Protein AF-A0A818JSC4-F1 (afdb_monomer_lite)

Radius of gyration: 20.46 Å; chains: 1; bounding box: 53×30×54 Å

pLDDT: mean 78.54, std 17.34, range [33.72, 96.81]

Sequence (116 aa):
MKTEHAPQHSFNKGNYSVDESMLIHYITTCNGCKAEKFKGIRYHCDECREGYDLCESCYQNASQLHPNHAFKIAPAPLLKFKNYILLAKRAIEVCKRFPDLQYDPLTGYSLKDAEQ

Structure (mmCIF, N/CA/C/O backbone):
data_AF-A0A818JSC4-F1
#
_entry.id   AF-A0A818JSC4-F1
#
loop_
_atom_site.group_PDB
_atom_site.id
_atom_site.type_symbol
_atom_site.label_atom_id
_atom_site.label_alt_id
_atom_site.label_comp_id
_atom_site.label_asym_id
_atom_site.label_entity_id
_atom_site.label_seq_id
_atom_site.pdbx_PDB_ins_code
_atom_site.Cartn_x
_atom_site.Cartn_y
_atom_site.Cartn_z
_atom_site.occupancy
_atom_site.B_iso_or_equiv
_atom_site.auth_seq_id
_atom_site.auth_comp_id
_atom_site.auth_asym_id
_atom_site.auth_atom_id
_atom_site.pdbx_PDB_model_num
ATOM 1 N N . MET A 1 1 ? 31.705 -5.773 -37.848 1.00 37.56 1 MET A N 1
ATOM 2 C CA . MET A 1 1 ? 32.731 -5.998 -36.809 1.00 37.56 1 MET A CA 1
ATOM 3 C C . MET A 1 1 ? 32.008 -6.194 -35.492 1.00 37.56 1 MET A C 1
ATOM 5 O O . MET A 1 1 ? 31.353 -5.264 -35.046 1.00 37.56 1 MET A O 1
ATOM 9 N N . LYS A 1 2 ? 32.012 -7.413 -34.944 1.00 33.72 2 LYS A N 1
ATOM 10 C CA . LYS A 1 2 ? 31.397 -7.710 -33.647 1.00 33.72 2 LYS A CA 1
ATOM 11 C C . LYS A 1 2 ? 32.490 -7.561 -32.596 1.00 33.72 2 LYS A C 1
ATOM 13 O O . LYS A 1 2 ? 33.450 -8.322 -32.617 1.00 33.72 2 LYS A O 1
ATOM 18 N N . THR A 1 3 ? 32.397 -6.550 -31.746 1.00 42.28 3 THR A N 1
ATOM 19 C CA . THR A 1 3 ? 33.245 -6.460 -30.557 1.00 42.28 3 THR A CA 1
ATOM 20 C C . THR A 1 3 ? 32.655 -7.382 -29.503 1.00 42.28 3 THR A C 1
ATOM 22 O O . THR A 1 3 ? 31.718 -7.015 -28.799 1.00 42.28 3 THR A O 1
ATOM 25 N N . GLU A 1 4 ? 33.170 -8.603 -29.443 1.00 43.94 4 GLU A N 1
ATOM 26 C CA . GLU A 1 4 ? 32.973 -9.491 -28.303 1.00 43.94 4 GLU A CA 1
ATOM 27 C C . GLU A 1 4 ? 33.780 -8.920 -27.131 1.00 43.94 4 GLU A C 1
ATOM 29 O O . GLU A 1 4 ? 35.007 -8.974 -27.122 1.00 43.94 4 GLU A O 1
ATOM 34 N N . HIS A 1 5 ? 33.098 -8.304 -26.164 1.00 45.53 5 HIS A N 1
ATOM 35 C CA . HIS A 1 5 ? 33.700 -7.961 -24.878 1.00 45.53 5 HIS A CA 1
ATOM 36 C C . HIS A 1 5 ? 33.333 -9.034 -23.850 1.00 45.53 5 HIS A C 1
ATOM 38 O O . HIS A 1 5 ? 32.190 -9.489 -23.803 1.00 45.53 5 HIS A O 1
ATOM 44 N N . ALA A 1 6 ? 34.307 -9.428 -23.026 1.00 48.16 6 ALA A N 1
ATOM 45 C CA . ALA A 1 6 ? 34.122 -10.394 -21.946 1.00 48.16 6 ALA A CA 1
ATOM 46 C C . ALA A 1 6 ? 32.967 -9.982 -21.005 1.00 48.16 6 ALA A C 1
ATOM 48 O O . ALA A 1 6 ? 32.766 -8.780 -20.789 1.00 48.16 6 ALA A O 1
ATOM 49 N N . PRO A 1 7 ? 32.227 -10.943 -20.413 1.00 51.94 7 PRO A N 1
ATOM 50 C CA . PRO A 1 7 ? 31.118 -10.671 -19.506 1.00 51.94 7 PRO A CA 1
ATOM 51 C C . PRO A 1 7 ? 31.684 -10.192 -18.169 1.00 51.94 7 PRO A C 1
ATOM 53 O O . PRO A 1 7 ? 31.790 -10.934 -17.200 1.00 51.94 7 PRO A O 1
ATOM 56 N N . GLN A 1 8 ? 32.091 -8.931 -18.123 1.00 52.75 8 GLN A N 1
ATOM 57 C CA . GLN A 1 8 ? 32.673 -8.315 -16.934 1.00 52.75 8 GLN A CA 1
ATOM 58 C C . GLN A 1 8 ? 31.649 -8.068 -15.818 1.00 52.75 8 GLN A C 1
ATOM 60 O O . GLN A 1 8 ? 32.024 -7.681 -14.716 1.00 52.75 8 GLN A O 1
ATOM 65 N N . HIS A 1 9 ? 30.375 -8.400 -16.052 1.00 45.62 9 HIS A N 1
ATOM 66 C CA . HIS A 1 9 ? 29.342 -8.418 -15.025 1.00 45.62 9 HIS A CA 1
ATOM 67 C C . HIS A 1 9 ? 28.408 -9.616 -15.233 1.00 45.62 9 HIS A C 1
ATOM 69 O O . HIS A 1 9 ? 27.829 -9.793 -16.303 1.00 45.62 9 HIS A O 1
ATOM 75 N N . SER A 1 10 ? 28.258 -10.438 -14.194 1.00 48.00 10 SER A N 1
ATOM 76 C CA . SER A 1 10 ? 27.193 -11.436 -14.103 1.00 48.00 10 SER A CA 1
ATOM 77 C C . SER A 1 10 ? 26.022 -10.809 -13.358 1.00 48.00 10 SER A C 1
ATOM 79 O O . SER A 1 10 ? 26.143 -10.492 -12.175 1.00 48.00 10 SER A O 1
ATOM 81 N N . PHE A 1 11 ? 24.888 -10.620 -14.035 1.00 46.69 11 PHE A N 1
ATOM 82 C CA . PHE A 1 11 ? 23.646 -10.255 -13.360 1.00 46.69 11 PHE A CA 1
ATOM 83 C C . PHE A 1 11 ? 23.123 -11.487 -12.634 1.00 46.69 11 PHE A C 1
ATOM 85 O O . PHE A 1 11 ? 22.489 -12.362 -13.222 1.00 46.69 11 PHE A O 1
ATOM 92 N N . ASN A 1 12 ? 23.419 -11.564 -11.340 1.00 50.44 12 ASN A N 1
ATOM 93 C CA . ASN A 1 12 ? 22.745 -12.505 -10.470 1.00 50.44 12 ASN A CA 1
ATOM 94 C C . ASN A 1 12 ? 21.278 -12.071 -10.426 1.00 50.44 12 ASN A C 1
ATOM 96 O O . ASN A 1 12 ? 20.968 -11.003 -9.893 1.00 50.44 12 ASN A O 1
ATOM 100 N N . LYS A 1 13 ? 20.375 -12.885 -10.987 1.00 49.91 13 LYS A N 1
ATOM 101 C CA . LYS A 1 13 ? 18.950 -12.836 -10.641 1.00 49.91 13 LYS A CA 1
ATOM 102 C C . LYS A 1 13 ? 18.857 -13.239 -9.173 1.00 49.91 13 LYS 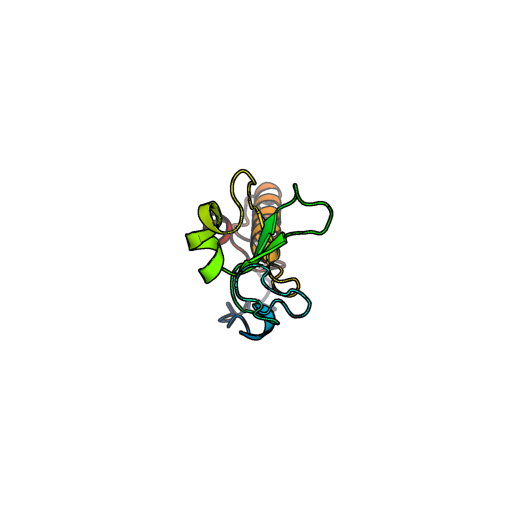A C 1
ATOM 104 O O . LYS A 1 13 ? 18.600 -14.394 -8.852 1.00 49.91 13 LYS A O 1
ATOM 109 N N . GLY A 1 14 ? 19.216 -12.318 -8.283 1.00 43.16 14 GLY A N 1
ATOM 110 C CA . GLY A 1 14 ? 19.134 -12.537 -6.856 1.00 43.16 14 GLY A CA 1
ATOM 111 C C . GLY A 1 14 ? 17.694 -12.900 -6.542 1.00 43.16 14 GLY A C 1
ATOM 112 O O . GLY A 1 14 ? 16.778 -12.191 -6.956 1.00 43.16 14 GLY A O 1
ATOM 113 N N . ASN A 1 15 ? 17.494 -14.007 -5.832 1.00 48.97 15 ASN A N 1
ATOM 114 C CA . ASN A 1 15 ? 16.250 -14.243 -5.119 1.00 48.97 15 ASN A CA 1
ATOM 115 C C . ASN A 1 15 ? 16.118 -13.099 -4.109 1.00 48.97 15 ASN A C 1
ATOM 117 O O . ASN A 1 15 ? 16.651 -13.184 -3.004 1.00 48.97 15 ASN A O 1
ATOM 121 N N . TYR A 1 16 ? 15.498 -11.991 -4.519 1.00 50.94 16 TYR A N 1
ATOM 122 C CA . TYR A 1 16 ? 15.192 -10.877 -3.637 1.00 50.94 16 TYR A CA 1
ATOM 123 C C . TYR A 1 16 ? 14.134 -11.372 -2.653 1.00 50.94 16 TYR A C 1
ATOM 125 O O . TYR A 1 16 ? 12.935 -11.271 -2.898 1.00 50.94 16 TYR A O 1
ATOM 133 N N . SER A 1 17 ? 14.583 -11.956 -1.543 1.00 55.12 17 SER A N 1
ATOM 134 C CA . SER A 1 17 ? 13.746 -12.149 -0.371 1.00 55.12 17 SER A CA 1
ATOM 135 C C . SER A 1 17 ? 13.343 -10.758 0.097 1.00 55.12 17 SER A C 1
ATOM 137 O O . SER A 1 17 ? 14.195 -9.993 0.558 1.00 55.12 17 SER A O 1
ATOM 139 N N . VAL A 1 18 ? 12.071 -10.402 -0.089 1.00 54.81 18 VAL A N 1
ATOM 140 C CA . VAL A 1 18 ? 11.512 -9.196 0.520 1.00 54.81 18 VAL A CA 1
ATOM 141 C C . VAL A 1 18 ? 11.708 -9.367 2.018 1.00 54.81 18 VAL A C 1
ATOM 143 O O . VAL A 1 18 ? 11.138 -10.275 2.618 1.00 54.81 18 VAL A O 1
ATOM 146 N N . ASP A 1 19 ? 12.583 -8.554 2.602 1.00 63.81 19 ASP A N 1
ATOM 147 C CA . ASP A 1 19 ? 12.754 -8.554 4.044 1.00 63.81 19 ASP A CA 1
ATOM 148 C C . ASP A 1 19 ? 11.421 -8.132 4.670 1.00 63.81 19 ASP A C 1
ATOM 150 O O . ASP A 1 19 ? 10.894 -7.059 4.372 1.00 63.81 19 ASP A O 1
ATOM 154 N N . GLU A 1 20 ? 10.858 -8.996 5.513 1.00 65.62 20 GLU A N 1
ATOM 155 C CA . GLU A 1 20 ? 9.553 -8.817 6.164 1.00 65.62 20 GLU A CA 1
ATOM 156 C C . GLU A 1 20 ? 9.455 -7.482 6.916 1.00 65.62 20 GLU A C 1
ATOM 158 O O . GLU A 1 20 ? 8.365 -6.931 7.073 1.00 65.62 20 GLU A O 1
ATOM 163 N N . SER A 1 21 ? 10.593 -6.930 7.353 1.00 71.19 21 SER A N 1
ATOM 164 C CA . SER A 1 21 ? 10.649 -5.616 7.995 1.00 71.19 21 SER A CA 1
ATOM 165 C C . SER A 1 21 ? 10.256 -4.467 7.053 1.00 71.19 21 SER A C 1
ATOM 167 O O . SER A 1 21 ? 9.688 -3.467 7.494 1.00 71.19 21 SER A O 1
ATOM 169 N N . MET A 1 22 ? 10.468 -4.621 5.740 1.00 69.69 22 MET A N 1
ATOM 170 C CA . MET A 1 22 ? 10.116 -3.613 4.735 1.00 69.69 22 MET A CA 1
ATOM 171 C C . MET A 1 22 ? 8.606 -3.498 4.508 1.00 69.69 22 MET A C 1
ATOM 173 O O . MET A 1 22 ? 8.148 -2.478 3.994 1.00 69.69 22 MET A O 1
ATOM 177 N N . LEU A 1 23 ? 7.832 -4.511 4.911 1.00 76.25 23 LEU A N 1
ATOM 178 C CA . LEU A 1 23 ? 6.369 -4.541 4.818 1.00 76.25 23 LEU A CA 1
ATOM 179 C C . LEU A 1 23 ? 5.674 -3.874 6.019 1.00 76.25 23 LEU A C 1
ATOM 181 O O . LEU A 1 23 ? 4.444 -3.848 6.074 1.00 76.25 23 LEU A O 1
ATOM 185 N N . ILE A 1 24 ? 6.435 -3.373 6.998 1.00 84.62 24 ILE A N 1
ATOM 186 C CA . ILE A 1 24 ? 5.894 -2.830 8.249 1.00 84.62 24 ILE A CA 1
ATOM 187 C C . ILE A 1 24 ? 5.608 -1.327 8.130 1.00 84.62 24 ILE A C 1
ATOM 189 O O . ILE A 1 24 ? 6.461 -0.520 7.749 1.00 84.62 24 ILE A O 1
ATOM 193 N N . HIS A 1 25 ? 4.411 -0.924 8.558 1.00 86.31 25 HIS A N 1
ATOM 194 C CA . HIS A 1 25 ? 4.002 0.475 8.673 1.00 86.31 25 HIS A CA 1
ATOM 195 C C . HIS A 1 25 ? 4.345 1.065 10.051 1.00 86.31 25 HIS A C 1
ATOM 197 O O . HIS A 1 25 ? 3.484 1.229 10.910 1.00 86.31 25 HIS A O 1
ATOM 203 N N . TYR A 1 26 ? 5.617 1.409 10.269 1.00 84.31 26 TYR A N 1
ATOM 204 C CA . TYR A 1 26 ? 6.141 1.795 11.592 1.00 84.31 26 TYR A CA 1
ATOM 205 C C . TYR A 1 26 ? 5.508 3.028 12.253 1.00 84.31 26 TYR A C 1
ATOM 207 O O . TYR A 1 26 ? 5.527 3.126 13.477 1.00 84.31 26 TYR A O 1
ATOM 215 N N . ILE A 1 27 ? 4.989 3.965 11.461 1.00 86.12 27 ILE A N 1
ATOM 216 C CA . ILE A 1 27 ? 4.467 5.260 11.933 1.00 86.12 27 ILE A CA 1
ATOM 217 C C . ILE A 1 27 ? 2.952 5.389 11.733 1.00 86.12 27 ILE A C 1
ATOM 219 O O . ILE A 1 27 ? 2.424 6.495 11.670 1.00 86.12 27 ILE A O 1
ATOM 223 N N . THR A 1 28 ? 2.252 4.270 11.547 1.00 89.69 28 THR A N 1
ATOM 224 C CA . THR A 1 28 ? 0.812 4.264 11.281 1.00 89.69 28 THR A CA 1
ATOM 225 C C . THR A 1 28 ? 0.108 3.311 12.232 1.00 89.69 28 THR A C 1
ATOM 227 O O . THR A 1 28 ? 0.558 2.185 12.458 1.00 89.69 28 THR A O 1
ATOM 230 N N . THR A 1 29 ? -1.033 3.765 12.742 1.00 94.38 29 THR A N 1
ATOM 231 C CA . THR A 1 29 ? -1.928 2.984 13.591 1.00 94.38 29 THR A CA 1
ATOM 232 C C . THR A 1 29 ? -3.233 2.761 12.847 1.00 94.38 29 THR A C 1
ATOM 234 O O . THR A 1 29 ? -3.802 3.700 12.299 1.00 94.38 29 THR A O 1
ATOM 237 N N . CYS A 1 30 ? -3.720 1.523 12.820 1.00 96.12 30 CYS A N 1
ATOM 238 C CA . CYS A 1 30 ? -5.011 1.214 12.214 1.00 96.12 30 CYS A CA 1
ATOM 239 C C . CYS A 1 30 ? -6.147 1.860 13.026 1.00 96.12 30 CYS A C 1
ATOM 241 O O . CYS A 1 30 ? -6.305 1.584 14.214 1.00 96.12 30 CYS A O 1
ATOM 243 N N . ASN A 1 31 ? -6.993 2.675 12.402 1.00 96.81 31 ASN A N 1
ATOM 244 C CA . ASN A 1 31 ? -8.134 3.310 13.054 1.00 96.81 31 ASN A CA 1
ATOM 245 C C . ASN A 1 31 ? -9.215 2.304 13.481 1.00 96.81 31 ASN A C 1
ATOM 247 O O . ASN A 1 31 ? -9.910 2.582 14.461 1.00 96.81 31 ASN A O 1
ATOM 251 N N . GLY A 1 32 ? -9.319 1.154 12.805 1.00 95.69 32 GLY A N 1
ATOM 252 C CA . GLY A 1 32 ? -10.273 0.085 13.116 1.00 95.69 32 GLY A CA 1
ATOM 253 C C . GLY A 1 32 ? -9.881 -0.728 14.353 1.00 95.69 32 GLY A C 1
ATOM 254 O O . GLY A 1 32 ? -10.577 -0.692 15.361 1.00 95.69 32 GLY A O 1
ATOM 255 N N . CYS A 1 33 ? -8.751 -1.442 14.298 1.00 96.19 33 CYS A N 1
ATOM 256 C CA . CYS A 1 33 ? -8.314 -2.343 15.376 1.00 96.19 33 CYS A CA 1
ATOM 257 C C . C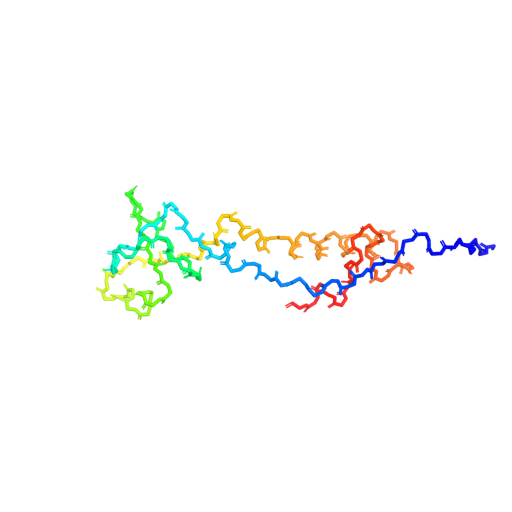YS A 1 33 ? -7.278 -1.747 16.341 1.00 96.19 33 CYS A C 1
ATOM 259 O O . CYS A 1 33 ? -6.869 -2.427 17.276 1.00 96.19 33 CYS A O 1
ATOM 261 N N . LYS A 1 34 ? -6.822 -0.509 16.111 1.00 96.25 34 LYS A N 1
ATOM 262 C CA . LYS A 1 34 ? -5.769 0.172 16.892 1.00 96.25 34 LYS A CA 1
ATOM 263 C C . LYS A 1 34 ? -4.403 -0.518 16.877 1.00 96.25 34 LYS A C 1
ATOM 265 O O . LYS A 1 34 ? -3.523 -0.131 17.637 1.00 96.25 34 LYS A O 1
ATOM 270 N N . ALA A 1 35 ? -4.193 -1.492 15.990 1.00 94.31 35 ALA A N 1
ATOM 271 C CA . ALA A 1 35 ? -2.886 -2.107 15.808 1.00 94.31 35 ALA A CA 1
ATOM 272 C C . ALA A 1 35 ? -1.872 -1.071 15.304 1.00 94.31 35 ALA A C 1
ATOM 274 O O . ALA A 1 35 ? -2.090 -0.417 14.279 1.00 94.31 35 ALA A O 1
ATOM 275 N N . GLU A 1 36 ? -0.761 -0.952 16.020 1.00 92.44 36 GLU A N 1
ATOM 276 C CA . GLU A 1 36 ? 0.417 -0.197 15.605 1.00 92.44 36 GLU A CA 1
ATOM 277 C C . GLU A 1 36 ? 1.363 -1.100 14.810 1.00 92.44 36 GLU A C 1
ATOM 279 O O . GLU A 1 36 ? 1.383 -2.316 15.017 1.00 92.44 36 GLU A O 1
ATOM 284 N N . LYS A 1 37 ? 2.187 -0.512 13.932 1.00 87.38 37 LYS A N 1
ATOM 285 C CA . LYS A 1 37 ? 3.271 -1.229 13.228 1.00 87.38 37 LYS A CA 1
ATOM 286 C C . LYS A 1 37 ? 2.782 -2.496 12.517 1.00 87.38 37 LYS A C 1
ATOM 288 O O . LYS A 1 37 ? 3.442 -3.535 12.544 1.00 87.38 37 LYS A O 1
ATOM 293 N N . PHE A 1 38 ? 1.607 -2.424 11.897 1.00 89.44 38 PHE A N 1
ATOM 294 C CA .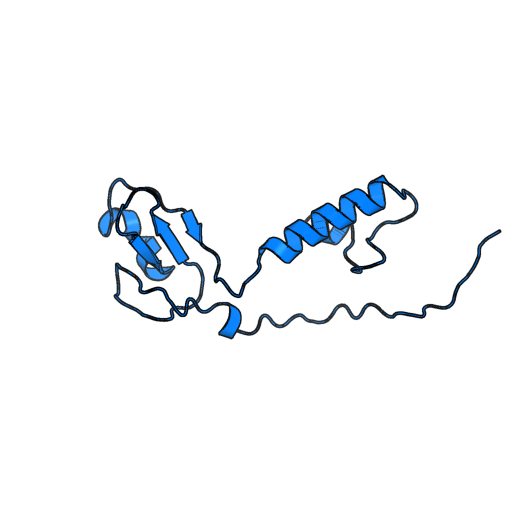 PHE A 1 38 ? 1.033 -3.569 11.203 1.00 89.44 38 PHE A CA 1
ATOM 295 C C . PHE A 1 38 ? 1.772 -3.855 9.889 1.00 89.44 38 PHE A C 1
ATOM 297 O O . PHE A 1 38 ? 2.385 -2.970 9.282 1.00 89.44 38 PHE A O 1
ATOM 304 N N . LYS A 1 39 ? 1.712 -5.121 9.474 1.00 84.88 39 LYS A N 1
ATOM 305 C CA . LYS A 1 39 ? 2.260 -5.624 8.211 1.00 84.88 39 LYS A CA 1
ATOM 306 C C . LYS A 1 39 ? 1.209 -5.590 7.105 1.00 84.88 39 LYS A C 1
ATOM 308 O O . LYS A 1 39 ? 0.012 -5.612 7.390 1.00 84.88 39 LYS A O 1
ATOM 313 N N . GLY A 1 40 ? 1.675 -5.627 5.860 1.00 78.19 40 GLY A N 1
ATOM 314 C CA . GLY A 1 40 ? 0.825 -5.809 4.685 1.00 78.19 40 GLY A CA 1
ATOM 315 C C . GLY A 1 40 ? 0.374 -4.487 4.076 1.00 78.19 40 GLY A C 1
ATOM 316 O O . GLY A 1 40 ? 1.099 -3.496 4.120 1.00 78.19 40 GLY A O 1
ATOM 317 N N . ILE A 1 41 ? -0.807 -4.479 3.459 1.00 85.88 41 ILE A N 1
ATOM 318 C CA . ILE A 1 41 ? -1.328 -3.301 2.759 1.00 85.88 41 ILE A CA 1
ATOM 319 C C . ILE A 1 41 ? -1.973 -2.334 3.762 1.00 85.88 41 ILE A C 1
ATOM 321 O O . ILE A 1 41 ? -2.855 -2.715 4.537 1.00 85.88 41 ILE A O 1
ATOM 325 N N . ARG A 1 42 ? -1.570 -1.059 3.720 1.00 91.94 42 ARG A N 1
ATOM 326 C CA . ARG A 1 42 ? -2.292 0.048 4.362 1.00 91.94 42 ARG A CA 1
ATOM 327 C C . ARG A 1 42 ? -3.300 0.642 3.386 1.00 91.94 42 ARG A C 1
ATOM 329 O O . ARG A 1 42 ? -2.966 0.963 2.247 1.00 91.94 42 ARG A O 1
ATOM 336 N N . TYR A 1 43 ? -4.512 0.856 3.874 1.00 94.00 43 TYR A N 1
ATOM 337 C CA . TYR A 1 43 ? -5.596 1.520 3.166 1.00 94.00 43 TYR 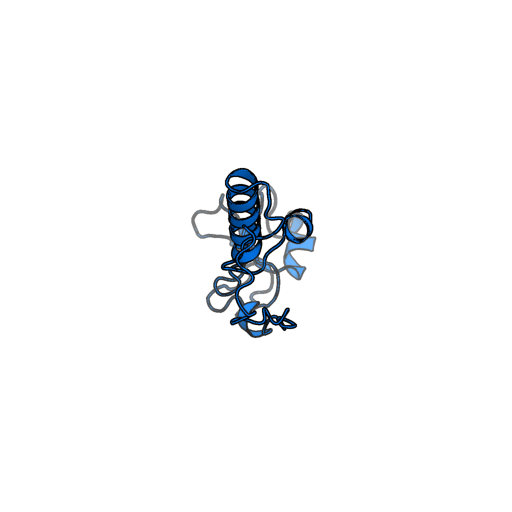A CA 1
ATOM 338 C C . TYR A 1 43 ? -5.839 2.880 3.805 1.00 94.00 43 TYR A C 1
ATOM 340 O O . TYR A 1 43 ? -6.191 2.945 4.978 1.00 94.00 43 TYR A O 1
ATOM 348 N N . HIS A 1 44 ? -5.650 3.952 3.047 1.00 94.00 44 HIS A N 1
ATOM 349 C CA . HIS A 1 44 ? -5.770 5.327 3.518 1.00 94.00 44 HIS A CA 1
ATOM 350 C C . HIS A 1 44 ? -6.975 6.028 2.884 1.00 94.00 44 HIS A C 1
ATOM 352 O O . HIS A 1 44 ? -7.185 5.935 1.674 1.00 94.00 44 HIS A O 1
ATOM 358 N N . CYS A 1 45 ? -7.754 6.733 3.698 1.00 96.06 45 CYS A N 1
ATOM 359 C CA . CYS A 1 45 ? -8.838 7.607 3.267 1.00 96.06 45 CYS A CA 1
ATOM 360 C C . CYS A 1 45 ? -8.319 9.043 3.084 1.00 96.06 45 CYS A C 1
ATOM 362 O O . CYS A 1 45 ? -7.980 9.703 4.066 1.00 96.06 45 CYS A O 1
ATOM 364 N N . ASP A 1 46 ? -8.310 9.531 1.839 1.00 90.88 46 ASP A N 1
ATOM 365 C CA . ASP A 1 46 ? -7.879 10.901 1.496 1.00 90.88 46 ASP A CA 1
ATOM 366 C C . ASP A 1 46 ? -8.963 11.964 1.775 1.00 90.88 46 ASP A C 1
ATOM 368 O O . ASP A 1 46 ? -8.700 13.162 1.691 1.00 90.88 46 ASP A O 1
ATOM 372 N N . GLU A 1 47 ? -10.198 11.545 2.068 1.00 94.12 47 GLU A N 1
ATOM 373 C CA . GLU A 1 47 ? -11.328 12.451 2.331 1.00 94.12 47 GLU A CA 1
ATOM 374 C C . GLU A 1 47 ? -11.334 12.948 3.789 1.00 94.12 47 GLU A C 1
ATOM 376 O O . GLU A 1 47 ? -11.906 13.990 4.112 1.00 94.12 47 GLU A O 1
ATOM 381 N N . CYS A 1 48 ? -10.658 12.226 4.688 1.00 93.06 48 CYS A N 1
ATOM 382 C CA . CYS A 1 48 ? -10.563 12.569 6.101 1.00 93.06 48 CYS A CA 1
ATOM 383 C C . CYS A 1 48 ? -9.456 13.592 6.376 1.00 93.06 48 CYS A C 1
ATOM 385 O O . CYS A 1 48 ? -8.277 13.298 6.203 1.00 93.06 48 CYS A O 1
ATOM 387 N N . ARG A 1 49 ? -9.819 14.752 6.945 1.00 89.50 49 ARG A N 1
ATOM 388 C CA . ARG A 1 49 ? -8.860 15.804 7.343 1.00 89.50 49 ARG A CA 1
ATOM 389 C C . ARG A 1 49 ? -7.787 15.320 8.326 1.00 89.50 49 ARG A C 1
ATOM 391 O O . ARG A 1 49 ? -6.630 15.695 8.189 1.00 89.50 49 ARG A O 1
ATOM 398 N N . GLU A 1 50 ? -8.179 14.503 9.300 1.00 86.50 50 GLU A N 1
ATOM 399 C CA . GLU A 1 50 ? -7.277 13.946 10.322 1.00 86.50 50 GLU A CA 1
ATOM 400 C C . GLU A 1 50 ? -6.545 12.675 9.842 1.00 86.50 50 GLU A C 1
ATOM 402 O O . GLU A 1 50 ? -5.712 12.128 10.560 1.00 86.50 50 GLU A O 1
ATOM 407 N N . GLY A 1 51 ? -6.854 12.195 8.630 1.00 89.62 51 GLY A N 1
ATOM 408 C CA . GLY A 1 51 ? -6.417 10.899 8.121 1.00 89.62 51 GLY A CA 1
ATOM 409 C C . GLY A 1 51 ? -7.171 9.722 8.753 1.00 89.62 51 GLY A C 1
ATOM 410 O O . GLY A 1 51 ? -7.520 9.721 9.935 1.00 89.62 51 GLY A O 1
ATOM 411 N N . TYR A 1 52 ? -7.445 8.697 7.948 1.00 95.12 52 TYR A N 1
ATOM 412 C CA . TYR A 1 52 ? -8.031 7.451 8.438 1.00 95.12 52 TYR A CA 1
ATOM 413 C C . TYR A 1 52 ? -7.399 6.264 7.716 1.00 95.12 52 TYR A C 1
ATOM 415 O O . TYR A 1 52 ? -7.509 6.128 6.498 1.00 95.12 52 TYR A O 1
ATOM 423 N N . ASP A 1 53 ? -6.717 5.418 8.480 1.00 95.81 53 ASP A N 1
ATOM 424 C CA . ASP A 1 53 ? -5.917 4.303 8.000 1.00 95.81 53 ASP A CA 1
ATOM 425 C C . ASP A 1 53 ? -6.468 2.970 8.494 1.00 95.81 53 ASP A C 1
ATOM 427 O O . ASP A 1 53 ? -6.728 2.781 9.680 1.00 95.81 53 ASP A O 1
ATOM 431 N N . LEU A 1 54 ? -6.602 2.004 7.593 1.00 95.94 54 LEU A N 1
ATOM 432 C CA . LEU A 1 54 ? -6.971 0.633 7.915 1.00 95.94 54 LEU A CA 1
ATOM 433 C C . LEU A 1 54 ? -5.859 -0.324 7.485 1.00 95.94 54 LEU A C 1
ATOM 435 O O . LEU A 1 54 ? -5.254 -0.167 6.424 1.00 95.94 54 LEU A O 1
ATOM 439 N N . CYS A 1 55 ? -5.601 -1.337 8.308 1.00 94.75 55 CYS A N 1
ATOM 440 C CA . CYS A 1 55 ? -4.853 -2.509 7.872 1.00 94.75 55 CYS A CA 1
ATOM 441 C C . CYS A 1 55 ? -5.731 -3.405 6.985 1.00 94.75 55 CYS A C 1
ATOM 443 O O . CYS A 1 55 ? -6.957 -3.265 6.954 1.00 94.75 55 CYS A O 1
ATOM 445 N N . GLU A 1 56 ? -5.108 -4.364 6.306 1.00 91.81 56 GLU A N 1
ATOM 446 C CA . GLU A 1 56 ? -5.777 -5.294 5.389 1.00 91.81 56 GLU A CA 1
ATOM 447 C C . GLU A 1 56 ? -6.970 -6.039 6.009 1.00 91.81 56 GLU A C 1
ATOM 449 O O . GLU A 1 56 ? -8.019 -6.158 5.375 1.00 91.81 56 GLU A O 1
ATOM 454 N N . SER A 1 57 ? -6.864 -6.475 7.268 1.00 94.06 57 SER A N 1
ATOM 455 C CA . SER A 1 57 ? -7.961 -7.179 7.943 1.00 94.06 57 SER A CA 1
ATOM 456 C C . SER A 1 57 ? -9.145 -6.265 8.262 1.00 94.06 57 SER A C 1
ATOM 458 O O . SER A 1 57 ? -10.296 -6.669 8.102 1.00 94.06 57 SER A O 1
ATOM 460 N N . CYS A 1 58 ? -8.895 -5.019 8.674 1.00 96.50 58 CYS A N 1
ATOM 461 C CA . CYS A 1 58 ? -9.968 -4.062 8.938 1.00 96.50 58 CYS A CA 1
ATOM 462 C C . CYS A 1 58 ? -10.595 -3.522 7.653 1.00 96.50 58 CYS A C 1
ATOM 464 O O . CYS A 1 58 ? -11.780 -3.197 7.654 1.00 96.50 58 CYS A O 1
ATOM 466 N N . TYR A 1 59 ? -9.838 -3.461 6.558 1.00 95.75 59 TYR A N 1
ATOM 467 C CA . TYR A 1 59 ? -10.362 -3.012 5.274 1.00 95.75 59 TYR A CA 1
ATOM 468 C C . TYR A 1 59 ? -11.517 -3.890 4.759 1.00 95.75 59 TYR A C 1
ATOM 470 O O . TYR A 1 59 ? -12.455 -3.367 4.164 1.00 95.75 59 TYR A O 1
ATOM 478 N N . GLN A 1 60 ? -11.532 -5.190 5.080 1.00 94.69 60 GLN A N 1
ATOM 479 C CA . GLN A 1 60 ? -12.648 -6.092 4.738 1.00 94.69 60 GLN A CA 1
ATOM 480 C C . GLN A 1 60 ? -14.001 -5.613 5.285 1.00 94.69 60 GLN A C 1
ATOM 482 O O . GLN A 1 60 ? -15.045 -5.888 4.703 1.00 94.69 60 GLN A O 1
ATOM 487 N N . ASN A 1 61 ? -13.978 -4.855 6.383 1.00 95.38 61 ASN A N 1
ATOM 488 C CA . ASN A 1 61 ? -15.159 -4.269 7.008 1.00 95.38 61 ASN A CA 1
ATOM 489 C C . ASN A 1 61 ? -15.182 -2.737 6.871 1.00 95.38 61 ASN A C 1
ATOM 491 O O . ASN A 1 61 ? -15.860 -2.065 7.646 1.00 95.38 61 ASN A O 1
ATOM 495 N N . ALA A 1 62 ? -14.454 -2.159 5.906 1.00 94.19 62 ALA A N 1
ATOM 496 C CA . ALA A 1 62 ? -14.340 -0.708 5.740 1.00 94.19 62 ALA A CA 1
ATOM 497 C C . ALA A 1 62 ? -15.701 -0.026 5.561 1.00 94.19 62 ALA A C 1
ATOM 499 O O . ALA A 1 62 ? -15.930 1.025 6.146 1.00 94.19 62 ALA A O 1
ATOM 500 N N . SER A 1 63 ? -16.635 -0.651 4.838 1.00 93.25 63 SER A N 1
ATOM 501 C CA . SER A 1 63 ? -17.992 -0.120 4.648 1.00 93.25 63 SER A CA 1
ATOM 502 C C . SER A 1 63 ? -18.791 -0.003 5.950 1.00 93.25 63 SER A C 1
ATOM 504 O O . SER A 1 63 ? -19.684 0.833 6.036 1.00 93.25 63 SER A O 1
ATOM 506 N N . GLN A 1 64 ? -18.468 -0.811 6.962 1.00 94.75 64 GLN A N 1
ATOM 507 C CA . GLN A 1 64 ? -19.092 -0.757 8.286 1.00 94.75 64 GLN A CA 1
ATOM 508 C C . GLN A 1 64 ? -18.312 0.159 9.238 1.00 94.75 64 GLN A C 1
ATOM 510 O O . GLN A 1 64 ? -18.910 0.932 9.980 1.00 94.75 64 GLN A O 1
ATOM 515 N N . LEU A 1 65 ? -16.977 0.081 9.213 1.00 93.38 65 LEU A N 1
ATOM 516 C CA . LEU A 1 65 ? -16.087 0.851 10.089 1.00 93.38 65 LEU A CA 1
ATOM 517 C C . LEU A 1 65 ? -16.013 2.334 9.708 1.00 93.38 65 LEU A C 1
ATOM 519 O O . LEU A 1 65 ? -15.828 3.191 10.572 1.00 93.38 65 LEU A O 1
ATOM 523 N N . HIS A 1 66 ? -16.110 2.627 8.415 1.00 94.56 66 HIS A N 1
ATOM 524 C CA . HIS A 1 66 ? -15.960 3.960 7.853 1.00 94.56 66 HIS A CA 1
ATOM 525 C C . HIS A 1 66 ? -16.802 4.112 6.569 1.00 94.56 66 HIS A C 1
ATOM 527 O O . HIS A 1 66 ? -16.263 4.103 5.459 1.00 94.56 66 HIS A O 1
ATOM 533 N N . PRO A 1 67 ? -18.140 4.197 6.704 1.00 93.81 67 PRO A N 1
ATOM 534 C CA . PRO A 1 67 ? -19.048 4.265 5.564 1.00 93.81 67 PRO A CA 1
ATOM 535 C C . PRO A 1 67 ? -18.858 5.547 4.744 1.00 93.81 67 PRO A C 1
ATOM 537 O O . PRO A 1 67 ? -18.463 6.585 5.269 1.00 93.81 67 PRO A O 1
ATOM 540 N N . ASN A 1 68 ? -19.246 5.478 3.469 1.00 93.00 68 ASN A N 1
ATOM 541 C CA . ASN A 1 68 ? -19.310 6.588 2.506 1.00 93.00 68 ASN A CA 1
ATOM 542 C C . ASN A 1 68 ? -17.981 7.193 2.039 1.00 93.00 68 ASN A C 1
ATOM 544 O O . ASN A 1 68 ? -18.027 8.077 1.192 1.00 93.00 68 ASN A O 1
ATOM 548 N N . HIS A 1 69 ? -16.831 6.725 2.521 1.00 94.00 69 HIS A N 1
ATOM 549 C CA . HIS A 1 69 ? -15.530 7.197 2.045 1.00 94.00 69 HIS A CA 1
ATOM 550 C C . HIS A 1 69 ? -14.785 6.114 1.263 1.00 94.00 69 HIS A C 1
ATOM 552 O O . HIS A 1 69 ? -14.863 4.919 1.570 1.00 94.00 69 HIS A O 1
ATOM 558 N N . ALA A 1 70 ? -14.037 6.541 0.249 1.00 92.94 70 ALA A N 1
ATOM 559 C CA . ALA A 1 70 ? -13.181 5.671 -0.537 1.00 92.94 70 ALA A CA 1
ATOM 560 C C . ALA A 1 70 ? -11.781 5.557 0.082 1.00 92.94 70 ALA A C 1
ATOM 562 O O . ALA A 1 70 ? -11.226 6.504 0.638 1.00 92.94 70 ALA A O 1
ATOM 563 N N . PHE A 1 71 ? -11.170 4.386 -0.080 1.00 95.12 71 PHE A N 1
ATOM 564 C CA . PHE A 1 71 ? -9.813 4.117 0.387 1.00 95.12 71 PHE A CA 1
ATOM 565 C C . PHE A 1 71 ? -8.861 3.910 -0.787 1.00 95.12 71 PHE A C 1
ATOM 567 O O . PHE A 1 71 ? -9.212 3.285 -1.789 1.00 95.12 71 PHE A O 1
ATOM 574 N N . LYS A 1 72 ? -7.622 4.376 -0.630 1.00 92.25 72 LYS A N 1
ATOM 575 C CA . LYS A 1 72 ? -6.506 4.110 -1.539 1.00 92.25 72 LYS A CA 1
ATOM 576 C C . LYS A 1 72 ? -5.458 3.241 -0.867 1.00 92.25 72 LYS A C 1
ATOM 578 O O . LYS A 1 72 ? -5.251 3.308 0.341 1.00 92.25 72 LYS A O 1
ATOM 583 N N . ILE A 1 73 ? -4.752 2.459 -1.673 1.00 89.81 73 ILE A N 1
ATOM 584 C CA . ILE A 1 73 ? -3.603 1.690 -1.206 1.00 89.81 73 ILE A CA 1
ATOM 585 C C . ILE A 1 73 ? -2.425 2.640 -0.966 1.00 89.81 73 ILE A C 1
ATOM 587 O O . ILE A 1 73 ? -1.966 3.325 -1.882 1.00 89.81 73 ILE A O 1
ATOM 591 N N . ALA A 1 74 ? -1.912 2.639 0.260 1.00 84.62 74 ALA A N 1
ATOM 592 C CA . ALA A 1 74 ? -0.687 3.312 0.654 1.00 84.62 74 ALA A CA 1
ATOM 593 C C . ALA A 1 74 ? 0.396 2.244 0.899 1.00 84.62 74 ALA A C 1
ATOM 595 O O . ALA A 1 74 ? 0.318 1.509 1.881 1.00 84.62 74 ALA A O 1
ATOM 596 N N . PRO A 1 75 ? 1.406 2.108 0.023 1.00 69.44 75 PRO A N 1
ATOM 597 C CA . PRO A 1 75 ? 2.459 1.115 0.219 1.00 69.44 75 PRO A CA 1
ATOM 598 C C . PRO A 1 75 ? 3.291 1.431 1.469 1.00 69.44 75 PRO A C 1
ATOM 600 O O . PRO A 1 75 ? 3.423 2.597 1.857 1.00 69.44 75 PRO A O 1
ATOM 603 N N . ALA A 1 76 ? 3.873 0.404 2.097 1.00 68.56 76 ALA A N 1
ATOM 604 C CA . ALA A 1 76 ? 4.809 0.614 3.198 1.00 68.56 76 ALA A CA 1
ATOM 605 C C . ALA A 1 76 ? 5.955 1.546 2.752 1.00 68.56 76 ALA A C 1
ATOM 607 O O . ALA A 1 76 ? 6.452 1.400 1.636 1.00 68.56 76 ALA A O 1
ATOM 608 N N . PRO A 1 77 ? 6.390 2.518 3.580 1.00 64.12 77 PRO A N 1
ATOM 609 C CA . PRO A 1 77 ? 7.360 3.535 3.153 1.00 64.12 77 PRO A CA 1
ATOM 610 C C . PRO A 1 77 ? 8.689 2.948 2.666 1.00 64.12 77 PRO A C 1
ATOM 612 O O . PRO A 1 77 ? 9.334 3.498 1.773 1.00 64.12 77 PRO A O 1
ATOM 615 N N . LEU A 1 78 ? 9.093 1.826 3.267 1.00 62.31 78 LEU A N 1
ATOM 616 C CA . LEU A 1 78 ? 10.324 1.105 2.941 1.00 62.31 78 LEU A CA 1
ATOM 617 C C . LEU A 1 78 ? 10.145 0.168 1.746 1.00 62.31 78 LEU A C 1
ATOM 619 O O . LEU A 1 78 ? 11.099 -0.155 1.040 1.00 62.31 78 LEU A O 1
ATOM 623 N N . LEU A 1 79 ? 8.901 -0.188 1.461 1.00 58.50 79 LEU A N 1
ATOM 624 C CA . LEU A 1 79 ? 8.503 -0.920 0.285 1.00 58.50 79 LEU A CA 1
ATOM 625 C C . LEU A 1 79 ? 8.343 0.073 -0.863 1.00 58.50 79 LEU A C 1
ATOM 627 O O . LEU A 1 79 ? 7.249 0.518 -1.218 1.00 58.50 79 LEU A O 1
ATOM 631 N N . LYS A 1 80 ? 9.468 0.424 -1.489 1.00 53.62 80 LYS A N 1
ATOM 632 C CA . LYS A 1 80 ? 9.456 1.087 -2.796 1.00 53.62 80 LYS A CA 1
ATOM 633 C C . LYS A 1 80 ? 8.967 0.092 -3.855 1.00 53.62 80 LYS A C 1
ATOM 635 O O . LYS A 1 80 ? 9.707 -0.285 -4.757 1.00 53.62 80 LYS A O 1
ATOM 640 N N . PHE A 1 81 ? 7.687 -0.280 -3.789 1.00 51.94 81 PHE A N 1
ATOM 641 C CA . PHE A 1 81 ? 6.974 -1.033 -4.820 1.00 51.94 81 PHE A CA 1
ATOM 642 C C . PHE A 1 81 ? 7.140 -0.381 -6.195 1.00 51.94 81 PHE A C 1
ATOM 644 O O . PHE A 1 81 ? 7.082 -1.046 -7.208 1.00 51.94 81 PHE A O 1
ATOM 651 N N . LYS A 1 82 ? 7.438 0.916 -6.284 1.00 53.84 82 LYS A N 1
ATOM 652 C CA . LYS A 1 82 ? 7.660 1.569 -7.577 1.00 53.84 82 LYS A CA 1
ATOM 653 C C . LYS A 1 82 ? 8.976 1.187 -8.261 1.00 53.84 82 LYS A C 1
ATOM 655 O O . LYS A 1 82 ? 9.143 1.561 -9.416 1.00 53.84 82 LYS A O 1
ATOM 660 N N . ASN A 1 83 ? 9.880 0.445 -7.614 1.00 63.12 83 ASN A N 1
ATOM 661 C CA . ASN A 1 83 ? 11.117 0.018 -8.264 1.00 63.12 83 ASN A CA 1
ATOM 662 C C . ASN A 1 83 ? 10.824 -0.845 -9.497 1.00 63.12 83 ASN A C 1
ATOM 664 O O . ASN A 1 83 ? 11.384 -0.545 -10.540 1.00 63.12 83 ASN A O 1
ATOM 668 N N . TYR A 1 84 ? 9.896 -1.810 -9.448 1.00 67.19 84 TYR A N 1
ATOM 669 C CA . TYR A 1 84 ? 9.598 -2.632 -10.632 1.00 67.19 84 TYR A CA 1
ATOM 670 C C . TYR A 1 84 ? 8.992 -1.798 -11.769 1.00 67.19 84 TYR A C 1
ATOM 672 O O . TYR A 1 84 ? 9.450 -1.900 -12.897 1.00 67.19 84 TYR A O 1
ATOM 680 N N . ILE A 1 85 ? 8.064 -0.876 -11.477 1.00 72.12 85 ILE A N 1
ATOM 681 C CA . ILE A 1 85 ? 7.480 0.014 -12.500 1.00 72.12 85 ILE A CA 1
ATOM 682 C C . ILE A 1 85 ? 8.555 0.915 -13.119 1.00 72.12 85 ILE A C 1
ATOM 684 O O . ILE A 1 85 ? 8.553 1.142 -14.327 1.00 72.12 85 ILE A O 1
ATOM 688 N N . LEU A 1 86 ? 9.464 1.467 -12.309 1.00 72.75 86 LEU A N 1
ATOM 689 C CA . LEU A 1 86 ? 10.565 2.290 -12.814 1.00 72.75 86 LEU A CA 1
ATOM 690 C C . LEU A 1 86 ? 11.566 1.468 -13.632 1.00 72.75 86 LEU A C 1
ATOM 692 O O . LEU A 1 86 ? 12.006 1.940 -14.679 1.00 72.75 86 LEU A O 1
ATOM 696 N N . LEU A 1 87 ? 11.896 0.257 -13.184 1.00 76.25 87 LEU A N 1
ATOM 697 C CA . LEU A 1 87 ? 12.776 -0.670 -13.894 1.00 76.25 87 LEU A CA 1
ATOM 698 C C . LEU A 1 87 ? 12.148 -1.110 -15.224 1.00 76.25 87 LEU A C 1
ATOM 700 O O . LEU A 1 87 ? 12.811 -1.024 -16.252 1.00 76.25 87 LEU A O 1
ATOM 704 N N . ALA A 1 88 ? 10.854 -1.435 -15.237 1.00 80.81 88 ALA A N 1
ATOM 705 C CA . ALA A 1 88 ? 10.077 -1.758 -16.431 1.00 80.81 88 ALA A CA 1
ATOM 706 C C . ALA A 1 88 ? 10.045 -0.593 -17.425 1.00 80.81 88 ALA A C 1
ATOM 708 O O . ALA A 1 88 ? 10.403 -0.753 -18.590 1.00 80.81 88 ALA A O 1
ATOM 709 N N . LYS A 1 89 ? 9.697 0.617 -16.964 1.00 85.25 89 LYS A N 1
ATOM 710 C CA . LYS A 1 89 ? 9.688 1.826 -17.805 1.00 85.25 89 LYS A CA 1
ATOM 711 C C . LYS A 1 89 ? 11.057 2.105 -18.417 1.00 85.25 89 LYS A C 1
ATOM 713 O O . LYS A 1 89 ? 11.145 2.422 -19.601 1.00 85.25 89 LYS A O 1
ATOM 718 N N . ARG A 1 90 ? 12.120 1.982 -17.620 1.00 85.75 90 ARG A N 1
ATOM 719 C CA . ARG A 1 90 ? 13.493 2.178 -18.084 1.00 85.75 90 ARG A CA 1
ATOM 720 C C . ARG A 1 90 ? 13.901 1.101 -19.091 1.00 85.75 90 ARG A C 1
ATOM 722 O O . ARG A 1 90 ? 14.448 1.455 -20.129 1.00 85.75 90 ARG A O 1
ATOM 729 N N . ALA A 1 91 ? 13.607 -0.170 -18.826 1.00 85.69 91 ALA A N 1
ATOM 730 C CA . ALA A 1 91 ? 13.904 -1.274 -19.736 1.00 85.69 91 ALA A CA 1
ATOM 731 C C . ALA A 1 91 ? 13.205 -1.112 -21.088 1.00 85.69 91 ALA A C 1
ATOM 733 O O . ALA A 1 91 ? 13.853 -1.239 -22.127 1.00 85.69 91 ALA A O 1
ATOM 734 N N . ILE A 1 92 ? 11.925 -0.732 -21.080 1.00 89.31 92 ILE A N 1
ATOM 735 C CA . ILE A 1 92 ? 11.166 -0.423 -22.296 1.00 89.31 92 ILE A CA 1
ATOM 736 C C . ILE A 1 92 ? 11.842 0.704 -23.084 1.00 89.31 92 ILE A C 1
ATOM 738 O O . ILE A 1 92 ? 12.037 0.577 -24.289 1.00 89.31 92 ILE A O 1
ATOM 742 N N . GLU A 1 93 ? 12.226 1.798 -22.424 1.00 92.44 93 GLU A N 1
ATOM 743 C CA . GLU A 1 93 ? 12.834 2.947 -23.103 1.00 92.44 93 GLU A CA 1
ATOM 744 C C . GLU A 1 93 ? 14.230 2.632 -23.664 1.00 92.44 93 GLU A C 1
ATOM 746 O O . GLU A 1 93 ? 14.558 3.022 -24.785 1.00 92.44 93 GLU A O 1
ATOM 751 N N . VAL A 1 94 ? 15.039 1.863 -22.928 1.00 87.19 94 VAL A N 1
ATOM 752 C CA . VAL A 1 94 ? 16.354 1.401 -23.393 1.00 87.19 94 VAL A CA 1
ATOM 753 C C . VAL A 1 94 ? 16.211 0.512 -24.630 1.00 87.19 94 VAL A C 1
ATOM 755 O O . VAL A 1 94 ? 16.905 0.749 -25.615 1.00 87.19 94 VAL A O 1
ATOM 758 N N . CYS A 1 95 ? 15.284 -0.448 -24.632 1.00 86.25 95 CYS A N 1
ATOM 759 C CA . CYS A 1 95 ? 15.090 -1.341 -25.781 1.00 86.25 95 CYS A CA 1
ATOM 760 C C . CYS A 1 95 ? 14.451 -0.624 -26.982 1.00 86.25 95 CYS A C 1
ATOM 762 O O . CYS A 1 95 ? 14.767 -0.931 -28.126 1.00 86.25 95 CYS A O 1
ATOM 764 N N . LYS A 1 96 ? 13.604 0.392 -26.754 1.00 92.00 96 LYS A N 1
ATOM 765 C CA . LYS A 1 96 ? 13.126 1.278 -27.832 1.00 92.00 96 LYS A CA 1
ATOM 766 C C . LYS A 1 96 ? 14.271 2.048 -28.484 1.00 92.00 96 LYS A C 1
ATOM 768 O O . LYS A 1 96 ? 14.293 2.216 -29.701 1.00 92.00 96 LYS A O 1
ATOM 773 N N . ARG A 1 97 ? 15.209 2.545 -27.673 1.00 93.94 97 ARG A N 1
ATOM 774 C CA . ARG A 1 97 ? 16.363 3.323 -28.139 1.00 93.94 97 ARG A CA 1
ATOM 775 C C . ARG A 1 97 ? 17.416 2.455 -28.827 1.00 93.94 97 ARG A C 1
ATOM 777 O O . ARG A 1 97 ? 18.073 2.935 -29.748 1.00 93.94 97 ARG A O 1
ATOM 784 N N . PHE A 1 98 ? 17.563 1.210 -28.382 1.00 91.94 98 PHE A N 1
ATOM 785 C CA . PHE A 1 98 ? 18.533 0.238 -28.875 1.00 91.94 98 PHE A CA 1
ATOM 786 C C . PHE A 1 98 ? 17.812 -1.076 -29.221 1.00 91.94 98 PHE A C 1
ATOM 788 O O . PHE A 1 98 ? 17.755 -1.969 -28.377 1.00 91.94 98 PHE A O 1
ATOM 795 N N . PRO A 1 99 ? 17.273 -1.214 -30.448 1.00 86.00 99 PRO A N 1
ATOM 796 C CA . PRO A 1 99 ? 16.413 -2.343 -30.830 1.00 86.00 99 PRO A CA 1
ATOM 797 C C . PRO A 1 99 ? 17.085 -3.722 -30.776 1.00 86.00 99 PRO A C 1
ATOM 799 O O . PRO A 1 99 ? 16.399 -4.736 -30.685 1.00 86.00 99 PRO A 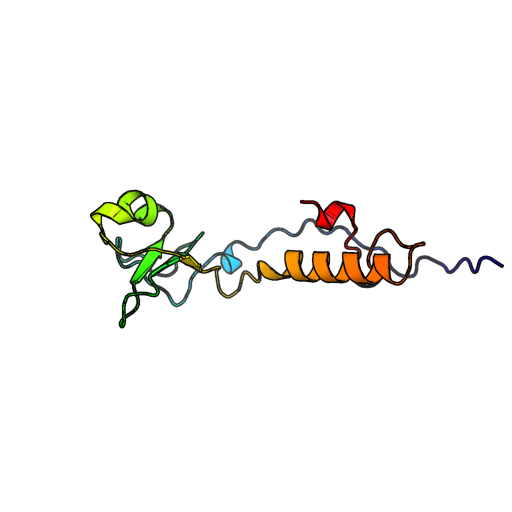O 1
ATOM 802 N N . ASP A 1 100 ? 18.420 -3.764 -30.811 1.00 90.94 100 ASP A N 1
ATOM 803 C CA . ASP A 1 100 ? 19.197 -5.000 -30.658 1.00 90.94 100 ASP A CA 1
ATOM 804 C C . ASP A 1 100 ? 19.209 -5.516 -29.205 1.00 90.94 100 ASP A C 1
ATOM 806 O O . ASP A 1 100 ? 19.601 -6.657 -28.948 1.00 90.94 100 ASP A O 1
ATOM 810 N N . LEU A 1 101 ? 18.787 -4.691 -28.239 1.00 86.62 101 LEU A N 1
ATOM 811 C CA . LEU A 1 101 ? 18.677 -5.059 -26.833 1.00 86.62 101 LEU A CA 1
ATOM 812 C C . LEU A 1 101 ? 17.257 -5.526 -26.496 1.00 86.62 101 LEU A C 1
ATOM 814 O O . LEU A 1 101 ? 16.268 -4.902 -26.867 1.00 86.62 101 LEU A O 1
ATOM 818 N N . GLN A 1 102 ? 17.170 -6.606 -25.716 1.00 89.62 102 GLN A N 1
ATOM 819 C CA . GLN A 1 102 ? 15.912 -7.123 -25.150 1.00 89.62 102 GLN A CA 1
ATOM 820 C C . GLN A 1 102 ? 15.809 -6.902 -23.628 1.00 89.62 102 GLN A C 1
ATOM 822 O O . GLN A 1 102 ? 14.904 -7.422 -22.969 1.00 89.62 102 GLN A O 1
ATOM 827 N N . TYR A 1 103 ? 16.766 -6.168 -23.056 1.00 85.25 103 TYR A N 1
ATOM 828 C CA . TYR A 1 103 ? 16.875 -5.865 -21.631 1.00 85.25 103 TYR A CA 1
ATOM 829 C C . TYR A 1 103 ? 17.691 -4.587 -21.4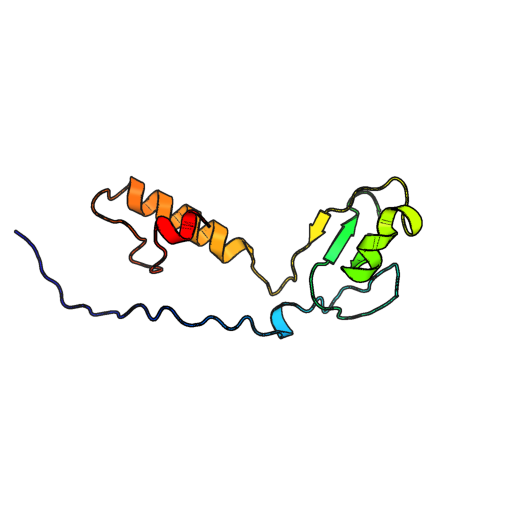00 1.00 85.25 103 TYR A C 1
ATOM 831 O O . TYR A 1 103 ? 18.460 -4.177 -22.268 1.00 85.25 103 TYR A O 1
ATOM 839 N N . ASP A 1 104 ? 17.549 -3.966 -20.226 1.00 84.50 104 ASP A N 1
ATOM 840 C CA . ASP A 1 104 ? 18.394 -2.845 -19.795 1.00 84.50 104 ASP A CA 1
ATOM 841 C C . ASP A 1 104 ? 19.755 -3.354 -19.289 1.00 84.50 104 ASP A C 1
ATOM 843 O O . ASP A 1 104 ? 19.803 -3.999 -18.238 1.00 84.50 104 ASP A O 1
ATOM 847 N N . PRO A 1 105 ? 20.880 -3.043 -19.961 1.00 75.19 105 PRO A N 1
ATOM 848 C CA . PRO A 1 105 ? 22.199 -3.532 -19.565 1.00 75.19 105 PRO A CA 1
ATOM 849 C C . PRO A 1 105 ? 22.680 -3.033 -18.202 1.00 75.19 105 PRO A C 1
ATOM 851 O O . PRO A 1 105 ? 23.607 -3.619 -17.655 1.00 75.19 105 PRO A O 1
ATOM 854 N N . LEU A 1 106 ? 22.097 -1.955 -17.662 1.00 70.75 106 LEU A N 1
ATOM 855 C CA . LEU A 1 106 ? 22.472 -1.430 -16.347 1.00 70.75 106 LEU A CA 1
ATOM 856 C C . LEU A 1 106 ? 21.800 -2.201 -15.207 1.00 70.75 106 LEU A C 1
ATOM 858 O O . LEU A 1 106 ? 22.387 -2.365 -14.142 1.00 70.75 106 LEU A O 1
ATOM 862 N N . THR A 1 107 ? 20.557 -2.632 -15.411 1.00 72.56 107 THR A N 1
ATOM 863 C CA . THR A 1 107 ? 19.719 -3.200 -14.344 1.00 72.56 107 THR A CA 1
ATOM 864 C C . THR A 1 107 ? 19.451 -4.691 -14.524 1.00 72.56 107 THR A C 1
ATOM 866 O O . THR A 1 107 ? 19.033 -5.348 -13.575 1.00 72.56 107 THR A O 1
ATOM 869 N N . GLY A 1 108 ? 19.688 -5.234 -15.721 1.00 74.00 108 GLY A N 1
ATOM 870 C CA . GLY A 1 108 ? 19.368 -6.613 -16.087 1.00 74.00 108 GLY A CA 1
ATOM 871 C C . GLY A 1 108 ? 17.872 -6.870 -16.306 1.00 74.00 108 GLY A C 1
ATOM 872 O O . GLY A 1 108 ? 17.498 -8.003 -16.597 1.00 74.00 108 GLY A O 1
ATOM 873 N N . TYR A 1 109 ? 17.022 -5.845 -16.177 1.00 76.94 109 TYR A N 1
ATOM 874 C CA . TYR A 1 109 ? 15.569 -5.955 -16.292 1.00 76.94 109 TYR A CA 1
ATOM 875 C C . TYR A 1 109 ? 15.162 -6.083 -17.766 1.00 76.94 109 TYR A C 1
ATOM 877 O O . TYR A 1 109 ? 15.496 -5.221 -18.585 1.00 76.94 109 TYR A O 1
ATOM 885 N N . SER A 1 110 ? 14.491 -7.178 -18.121 1.00 85.56 110 SER A N 1
ATOM 886 C CA . SER A 1 110 ? 14.126 -7.490 -19.506 1.00 85.56 110 SER A CA 1
ATOM 887 C C . SER A 1 110 ? 12.751 -6.956 -19.897 1.00 85.56 110 SER A C 1
ATOM 889 O O . SER A 1 110 ? 11.923 -6.642 -19.044 1.00 85.56 110 SER A O 1
ATOM 891 N N . LEU A 1 111 ? 12.477 -6.895 -21.204 1.00 83.12 111 LEU A N 1
ATOM 892 C CA . LEU A 1 111 ? 11.126 -6.601 -21.699 1.00 83.12 111 LEU A CA 1
ATOM 893 C C . LEU A 1 111 ? 10.091 -7.609 -21.180 1.00 83.12 111 LEU A C 1
ATOM 895 O O . LEU A 1 111 ? 8.981 -7.215 -20.855 1.00 83.12 111 LEU A O 1
ATOM 899 N N . LYS A 1 112 ? 10.479 -8.880 -21.016 1.00 81.81 112 LYS A N 1
ATOM 900 C CA . LYS A 1 112 ? 9.611 -9.924 -20.447 1.00 81.81 112 LYS A CA 1
ATOM 901 C C . LYS A 1 112 ? 9.314 -9.697 -18.965 1.00 81.81 112 LYS A C 1
ATOM 903 O O . LYS A 1 112 ? 8.221 -10.005 -18.511 1.00 81.81 112 LYS A O 1
ATOM 908 N N . ASP A 1 113 ? 10.275 -9.157 -18.214 1.00 75.94 113 ASP A N 1
ATOM 909 C CA . ASP A 1 113 ? 10.064 -8.803 -16.803 1.00 75.94 113 ASP A CA 1
ATOM 910 C C . ASP A 1 113 ? 9.122 -7.592 -16.666 1.00 75.94 113 ASP A C 1
ATOM 912 O O . ASP A 1 113 ? 8.464 -7.447 -15.643 1.00 75.94 113 ASP A O 1
ATOM 916 N N . ALA A 1 114 ? 9.040 -6.738 -17.696 1.00 73.38 114 ALA A N 1
ATOM 917 C CA . ALA A 1 114 ? 8.161 -5.568 -17.752 1.00 73.38 114 ALA A CA 1
ATOM 918 C C . ALA A 1 114 ? 6.701 -5.885 -18.139 1.00 73.38 114 ALA A C 1
ATOM 920 O O . ALA A 1 114 ? 5.854 -4.996 -18.057 1.00 73.38 114 ALA A O 1
ATOM 921 N N . GLU A 1 115 ? 6.421 -7.112 -18.584 1.00 67.75 115 GLU A N 1
ATOM 922 C CA . GLU A 1 115 ? 5.090 -7.593 -18.987 1.00 67.75 115 GLU A CA 1
ATOM 923 C C . GLU A 1 115 ? 4.308 -8.266 -17.835 1.00 67.75 115 GLU A C 1
ATOM 925 O O . GLU A 1 115 ? 3.146 -8.623 -18.030 1.00 67.75 115 GLU A O 1
ATOM 930 N N . GLN A 1 116 ? 4.930 -8.439 -16.659 1.00 56.09 116 GLN A N 1
ATOM 931 C CA . GLN A 1 116 ? 4.315 -8.969 -15.427 1.00 56.09 116 GLN A CA 1
ATOM 932 C C . GLN A 1 116 ? 3.673 -7.862 -14.585 1.00 56.09 116 GLN A C 1
ATOM 934 O O . GLN A 1 116 ? 2.592 -8.131 -14.014 1.00 56.09 116 GLN A O 1
#

Secondary structure (DSSP, 8-state):
-------------------GGGGB-TT-B-TTT--BS-BS-EEEETT-TT-EEEEHHHHTTHHHHSTT---EEE--TT--THHHHHHHHHHHHHHHH-TT-SB-TTT--BTTGGG-

Foldseek 3Di:
DDPDDDCPDDPPPPPPPPDQLQQWQQPDAAPQPRDHRDGDWWKWFPVDPVIHIHDPVCVVVCCPSPNPTHIDTDGRPSPCVCPLVVLLVVQVVVCVVPVVDQGDPVNRHGPVSSVD